Protein AF-A0A3A0V4J5-F1 (afdb_monomer_lite)

Foldseek 3Di:
DVLLLLLLVLVVQLVVLLVVCVVVVVPLLSVLLLLCQLVLLVVCCCPPVVDDDDPVVVVVSVVSVVVSVVSCVVVVDDSPSSCSNSNSVSSSLVSLQPDPDALVVSVVVSCVSCVVVVVVVQVVCVVVVNDPADPDPVNVVVVVVVVVVSVVSSVLSNVSNVDRSSVSSND

Secondary structure (DSSP, 8-state):
-HHHHHHHHHHHHHHHHHHHHHHTT-HHHHHHHHHHHHHHHHHHIIIII-----HHHHHHHHHHHHHHHHHHHHHTS--HHHHHHHHHHHHHHHHHHH--S-HHHHHHHHHHHHHHHHHHHHHHHHHTT----SSSHHHHHHHHHHHHHHHHHHHHHHHTTTS-HHHHTT-

pLDDT: mean 92.1, std 4.45, range [63.78, 97.62]

Organism: Staphylococcus gallinarum (NCBI:txid1293)

Structure (mmCIF, N/CA/C/O backbone):
data_AF-A0A3A0V4J5-F1
#
_entry.id   AF-A0A3A0V4J5-F1
#
loop_
_atom_site.group_PDB
_atom_site.id
_atom_site.type_symbol
_atom_site.label_atom_id
_atom_site.label_alt_id
_atom_site.label_comp_id
_atom_site.label_asym_id
_atom_site.label_entity_id
_atom_site.label_seq_id
_atom_site.pdbx_PDB_ins_code
_atom_site.Cartn_x
_atom_site.Cartn_y
_atom_site.Cartn_z
_atom_site.occupancy
_atom_site.B_iso_or_equiv
_atom_site.auth_seq_id
_atom_site.auth_comp_id
_atom_site.auth_asym_id
_atom_site.auth_atom_id
_atom_site.pdbx_PDB_model_num
ATOM 1 N N . LEU A 1 1 ? -6.606 -18.756 -1.271 1.00 85.31 1 LEU A N 1
ATOM 2 C CA . LEU A 1 1 ? -5.951 -18.551 -2.584 1.00 85.31 1 LEU A CA 1
ATOM 3 C C . LEU A 1 1 ? -6.492 -17.324 -3.324 1.00 85.31 1 LEU A C 1
ATOM 5 O O . LEU A 1 1 ? -5.714 -16.409 -3.535 1.00 85.31 1 LEU A O 1
ATOM 9 N N . ILE A 1 2 ? -7.798 -17.242 -3.632 1.00 92.50 2 ILE A N 1
ATOM 10 C CA . ILE A 1 2 ? -8.409 -16.092 -4.348 1.00 92.50 2 ILE A CA 1
ATOM 11 C C . ILE A 1 2 ? -8.068 -14.740 -3.700 1.00 92.50 2 ILE A C 1
ATOM 13 O O . ILE A 1 2 ? -7.647 -13.819 -4.387 1.00 92.50 2 ILE A O 1
ATOM 17 N N . ALA A 1 3 ? -8.174 -14.637 -2.372 1.00 93.31 3 ALA A N 1
ATOM 18 C CA . ALA A 1 3 ? -7.828 -13.409 -1.658 1.00 93.31 3 ALA A CA 1
ATOM 19 C C . ALA A 1 3 ? -6.358 -12.987 -1.860 1.00 93.31 3 ALA A C 1
ATOM 21 O O . ALA A 1 3 ? -6.090 -11.809 -2.034 1.00 93.31 3 ALA A O 1
ATOM 22 N N . ILE A 1 4 ? -5.409 -13.930 -1.907 1.00 93.06 4 ILE A N 1
ATOM 23 C CA . ILE A 1 4 ? -3.987 -13.615 -2.144 1.00 93.06 4 ILE A CA 1
ATOM 24 C C . ILE A 1 4 ? -3.738 -13.206 -3.594 1.00 93.06 4 ILE A C 1
ATOM 26 O O . ILE A 1 4 ? -2.982 -12.274 -3.844 1.00 93.06 4 ILE A O 1
ATOM 30 N N . ILE A 1 5 ? -4.406 -13.859 -4.547 1.00 93.88 5 ILE A N 1
ATOM 31 C CA . ILE A 1 5 ? -4.375 -13.441 -5.955 1.00 93.88 5 ILE A CA 1
ATOM 32 C C . ILE A 1 5 ? -4.839 -11.983 -6.058 1.00 93.88 5 ILE A C 1
ATOM 34 O O . ILE A 1 5 ? -4.154 -11.155 -6.655 1.00 93.88 5 ILE A O 1
ATOM 38 N N . ALA A 1 6 ? -5.956 -11.652 -5.404 1.00 95.50 6 ALA A N 1
ATOM 39 C CA . ALA A 1 6 ? -6.448 -10.283 -5.331 1.00 95.50 6 ALA A CA 1
ATOM 40 C C . ALA A 1 6 ? -5.439 -9.344 -4.649 1.00 95.50 6 ALA A C 1
ATOM 42 O O . ALA A 1 6 ? -5.190 -8.267 -5.177 1.00 95.50 6 ALA A O 1
ATOM 43 N N . ALA A 1 7 ? -4.802 -9.751 -3.543 1.00 95.31 7 ALA A N 1
ATOM 44 C CA . ALA A 1 7 ? -3.765 -8.952 -2.884 1.00 95.31 7 ALA A CA 1
ATOM 45 C C . ALA A 1 7 ? -2.613 -8.597 -3.831 1.00 95.31 7 ALA A C 1
ATOM 47 O O . ALA A 1 7 ? -2.205 -7.438 -3.855 1.00 95.31 7 ALA A O 1
ATOM 48 N N . GLY A 1 8 ? -2.147 -9.552 -4.644 1.00 95.00 8 GLY A N 1
ATOM 49 C CA . GLY A 1 8 ? -1.083 -9.334 -5.626 1.00 95.00 8 GLY A CA 1
ATOM 50 C C . GLY A 1 8 ? -1.450 -8.260 -6.651 1.00 95.00 8 GLY A C 1
ATOM 51 O O . GLY A 1 8 ? -0.682 -7.327 -6.892 1.00 95.00 8 GLY A O 1
ATOM 52 N N . TYR A 1 9 ? -2.657 -8.321 -7.213 1.00 96.00 9 TYR A N 1
ATOM 53 C CA . TYR A 1 9 ? -3.114 -7.287 -8.146 1.00 96.00 9 TYR A CA 1
ATOM 54 C C . TYR A 1 9 ? -3.378 -5.946 -7.460 1.00 96.00 9 TYR A C 1
ATOM 56 O O . TYR A 1 9 ? -3.012 -4.909 -8.004 1.00 96.00 9 TYR A O 1
ATOM 64 N N . VAL A 1 10 ? -3.953 -5.945 -6.257 1.00 96.56 10 VAL A N 1
ATOM 65 C CA . VAL A 1 10 ? -4.219 -4.718 -5.492 1.00 96.56 10 VAL A CA 1
ATOM 66 C C . VAL A 1 10 ? -2.917 -3.982 -5.163 1.00 96.56 10 VAL A C 1
ATOM 68 O O . VAL A 1 10 ? -2.839 -2.772 -5.379 1.00 96.56 10 VAL A O 1
ATOM 71 N N . ILE A 1 11 ? -1.875 -4.689 -4.708 1.00 95.06 11 ILE A N 1
ATOM 72 C CA . ILE A 1 11 ? -0.576 -4.063 -4.419 1.00 95.06 11 ILE A CA 1
ATOM 73 C C . ILE A 1 11 ? 0.141 -3.617 -5.701 1.00 95.06 11 ILE A C 1
ATOM 75 O O . ILE A 1 11 ? 0.805 -2.583 -5.705 1.00 95.06 11 ILE A O 1
ATOM 79 N N . THR A 1 12 ? -0.058 -4.330 -6.814 1.00 94.94 12 THR A N 1
ATOM 80 C CA . THR A 1 12 ? 0.455 -3.925 -8.135 1.00 94.94 12 THR A CA 1
ATOM 81 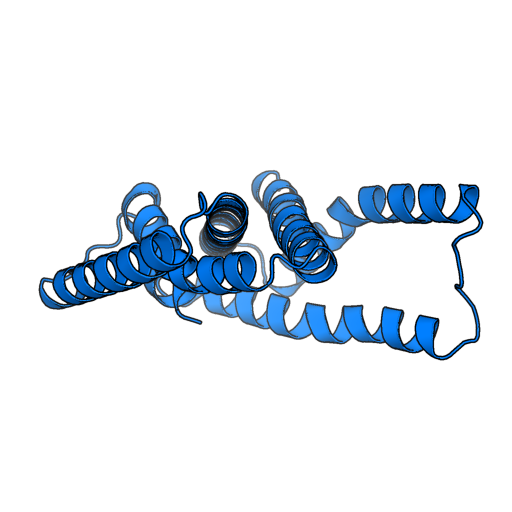C C . THR A 1 12 ? -0.218 -2.646 -8.631 1.00 94.94 12 THR A C 1
ATOM 83 O O . THR A 1 12 ? 0.465 -1.742 -9.106 1.00 94.94 12 THR A O 1
ATOM 86 N N . ILE A 1 13 ? -1.542 -2.525 -8.479 1.00 96.25 13 ILE A N 1
ATOM 87 C CA . ILE A 1 13 ? -2.289 -1.299 -8.798 1.00 96.25 13 ILE A CA 1
ATOM 88 C C . ILE A 1 13 ? -1.788 -0.143 -7.934 1.00 96.25 13 ILE A C 1
ATOM 90 O O . ILE A 1 13 ? -1.584 0.952 -8.455 1.00 96.25 13 ILE A O 1
ATOM 94 N N . ASN A 1 14 ? -1.554 -0.381 -6.642 1.00 96.62 14 ASN A N 1
ATOM 95 C CA . ASN A 1 14 ? -1.033 0.632 -5.730 1.00 96.62 14 ASN A CA 1
ATOM 96 C C . ASN A 1 14 ? 0.325 1.178 -6.204 1.00 96.62 14 ASN A C 1
ATOM 98 O O . ASN A 1 14 ? 0.453 2.375 -6.460 1.00 96.62 14 ASN A O 1
ATOM 102 N N . TRP A 1 15 ? 1.306 0.295 -6.413 1.00 93.88 15 TRP A N 1
ATOM 103 C CA . TRP A 1 15 ? 2.642 0.687 -6.867 1.00 93.88 15 TRP A CA 1
ATOM 104 C C . TRP A 1 15 ? 2.639 1.307 -8.262 1.00 93.88 15 TRP A C 1
ATOM 106 O O . TRP A 1 15 ? 3.282 2.334 -8.473 1.00 93.88 15 TRP A O 1
ATOM 116 N N . GLY A 1 16 ? 1.893 0.730 -9.205 1.00 94.38 16 GLY A N 1
ATOM 117 C CA . GLY A 1 16 ? 1.763 1.274 -10.556 1.00 94.38 16 GLY A CA 1
ATOM 118 C C . GLY A 1 16 ? 1.163 2.679 -10.550 1.00 94.38 16 GLY A C 1
ATOM 119 O O . GLY A 1 16 ? 1.684 3.574 -11.213 1.00 94.38 16 GLY A O 1
ATOM 120 N N . THR A 1 17 ? 0.128 2.900 -9.734 1.00 96.62 17 THR A N 1
ATOM 121 C CA . THR A 1 17 ? -0.482 4.224 -9.539 1.00 96.62 17 THR A CA 1
ATOM 122 C C . THR A 1 17 ? 0.513 5.203 -8.929 1.00 96.62 17 THR A C 1
ATOM 124 O O . THR A 1 17 ? 0.603 6.333 -9.398 1.00 96.62 17 THR A O 1
ATOM 127 N N . PHE A 1 18 ? 1.279 4.785 -7.915 1.00 95.81 18 PHE A N 1
ATOM 128 C CA . PHE A 1 18 ? 2.275 5.639 -7.267 1.00 95.81 18 PHE A CA 1
ATOM 129 C C . PHE A 1 18 ? 3.371 6.071 -8.247 1.00 95.81 18 PHE A C 1
ATOM 131 O O . PHE A 1 18 ? 3.640 7.264 -8.380 1.00 95.81 18 PHE A O 1
ATOM 138 N N . ILE A 1 19 ? 3.956 5.116 -8.979 1.00 94.06 19 ILE A N 1
ATOM 139 C CA . ILE A 1 19 ? 4.995 5.392 -9.980 1.00 94.06 19 ILE A CA 1
ATOM 140 C C . ILE A 1 19 ? 4.444 6.337 -11.048 1.00 94.06 19 ILE A C 1
ATOM 142 O O . ILE A 1 19 ? 5.034 7.385 -11.305 1.00 94.06 19 ILE A O 1
ATOM 146 N N . TRP A 1 20 ? 3.280 6.017 -11.620 1.00 96.00 20 TRP A N 1
ATOM 147 C CA . TRP A 1 20 ? 2.647 6.857 -12.634 1.00 96.00 20 TRP A CA 1
ATOM 148 C C . TRP A 1 20 ? 2.367 8.273 -12.114 1.00 96.00 20 TRP A C 1
ATOM 150 O O . TRP A 1 20 ? 2.678 9.250 -12.797 1.00 96.00 20 TRP A O 1
ATOM 160 N N . ALA A 1 21 ? 1.831 8.403 -10.901 1.00 96.12 21 ALA A N 1
ATOM 161 C CA . ALA A 1 21 ? 1.493 9.691 -10.313 1.00 96.12 21 ALA A CA 1
ATOM 162 C C . ALA A 1 21 ? 2.735 10.559 -10.084 1.00 96.12 21 ALA A C 1
ATOM 164 O O . ALA A 1 21 ? 2.736 11.733 -10.453 1.00 96.12 21 ALA A O 1
ATOM 165 N N . VAL A 1 22 ? 3.808 9.992 -9.527 1.00 95.56 22 VAL A N 1
ATOM 166 C CA . VAL A 1 22 ? 5.065 10.719 -9.301 1.00 95.56 22 VAL A CA 1
ATOM 167 C C . VAL A 1 22 ? 5.696 11.143 -10.627 1.00 95.56 22 VAL A C 1
ATOM 169 O O . VAL A 1 22 ? 6.084 12.302 -10.769 1.00 95.56 22 VAL A O 1
ATOM 172 N N . THR A 1 23 ? 5.732 10.255 -11.625 1.00 94.81 23 THR A N 1
ATOM 173 C CA . THR A 1 23 ? 6.295 10.563 -12.949 1.00 94.81 23 THR A CA 1
ATOM 174 C C . THR A 1 23 ? 5.499 11.635 -13.704 1.00 94.81 23 THR A C 1
ATOM 176 O O . THR A 1 23 ? 6.091 12.398 -14.460 1.00 94.81 23 THR A O 1
ATOM 179 N N . ASN A 1 24 ? 4.187 11.755 -13.472 1.00 96.00 24 ASN A N 1
ATOM 180 C CA . ASN A 1 24 ? 3.327 12.768 -14.105 1.00 96.00 24 ASN A CA 1
ATOM 181 C C . ASN A 1 24 ? 3.147 14.046 -13.257 1.00 96.00 24 ASN A C 1
ATOM 183 O O . ASN A 1 24 ? 2.245 14.841 -13.510 1.00 96.00 24 ASN A O 1
ATOM 187 N N . GLY A 1 25 ? 3.981 14.264 -12.234 1.00 94.38 25 GLY A N 1
ATOM 188 C CA . GLY A 1 25 ? 3.944 15.485 -11.418 1.00 94.38 25 GLY A CA 1
ATOM 189 C C . GLY A 1 25 ? 2.826 15.531 -10.366 1.00 94.38 25 GLY A C 1
ATOM 190 O O . GLY A 1 25 ? 2.666 16.534 -9.673 1.00 94.38 25 GLY A O 1
ATOM 191 N N . HIS A 1 26 ? 2.088 14.439 -10.156 1.00 94.25 26 HIS A N 1
ATOM 192 C CA . HIS A 1 26 ? 1.057 14.304 -9.119 1.00 94.25 26 HIS A CA 1
ATOM 193 C C . HIS A 1 26 ? 1.629 13.871 -7.756 1.00 94.25 26 HIS A C 1
ATOM 195 O O . HIS A 1 26 ? 1.022 13.095 -7.009 1.00 94.25 26 HIS A O 1
ATOM 201 N N . VAL A 1 27 ? 2.800 14.400 -7.396 1.00 92.31 27 VAL A N 1
ATOM 202 C CA . VAL A 1 27 ? 3.499 14.067 -6.142 1.00 92.31 27 VAL A CA 1
ATOM 203 C C . VAL A 1 27 ? 2.656 14.456 -4.925 1.00 92.31 27 VAL A C 1
ATOM 205 O O . VAL A 1 27 ? 2.513 13.664 -4.000 1.00 92.31 27 VAL A O 1
ATOM 208 N N . LEU A 1 28 ? 2.009 15.628 -4.956 1.00 92.44 28 LEU A N 1
ATOM 209 C CA . LEU A 1 28 ? 1.141 16.084 -3.864 1.00 92.44 28 LEU A CA 1
ATOM 210 C C . LEU A 1 28 ? -0.050 15.143 -3.628 1.00 92.44 28 LEU A C 1
ATOM 212 O O . LEU A 1 28 ? -0.366 14.841 -2.479 1.00 92.44 28 LEU A O 1
ATOM 216 N N . GLN A 1 29 ? -0.684 14.635 -4.694 1.00 92.94 29 GLN A N 1
ATOM 217 C CA . GLN A 1 29 ? -1.785 13.674 -4.550 1.00 92.94 29 GLN A CA 1
ATOM 218 C C . GLN A 1 29 ? -1.286 12.331 -4.011 1.00 92.94 29 GLN A C 1
ATOM 220 O O . GLN A 1 29 ? -1.969 11.703 -3.202 1.00 92.94 29 GLN A O 1
ATOM 225 N N . SER A 1 30 ? -0.086 11.909 -4.408 1.00 93.62 30 SER A N 1
ATOM 226 C CA . SER A 1 30 ? 0.530 10.685 -3.889 1.00 93.62 30 SER A CA 1
ATOM 227 C C . SER A 1 30 ? 0.775 10.794 -2.382 1.00 93.62 30 SER A C 1
ATOM 229 O O . SER A 1 30 ? 0.340 9.930 -1.624 1.00 93.62 30 SER A O 1
ATOM 231 N N . SER A 1 31 ? 1.359 11.909 -1.930 1.00 92.19 31 SER A N 1
ATOM 232 C CA . SER A 1 31 ? 1.574 12.203 -0.507 1.00 92.19 31 SER A CA 1
ATOM 233 C C . SER A 1 31 ? 0.269 12.281 0.286 1.00 92.19 31 SER A C 1
ATOM 235 O O . SER A 1 31 ? 0.170 11.703 1.366 1.00 92.19 31 SER A O 1
ATOM 237 N N . LEU A 1 32 ? -0.761 12.940 -0.259 1.00 93.44 32 LEU A N 1
ATOM 238 C CA . LEU A 1 32 ? -2.079 12.994 0.376 1.00 93.44 32 LEU A CA 1
ATOM 239 C C . LEU A 1 32 ? -2.689 11.592 0.542 1.00 93.44 32 LEU A C 1
ATOM 241 O O . LEU A 1 32 ? -3.343 11.330 1.549 1.00 93.44 32 LEU A O 1
ATOM 245 N N . GLY A 1 33 ? -2.427 10.671 -0.391 1.00 93.69 33 GLY A N 1
ATOM 246 C CA . GLY A 1 33 ? -2.837 9.270 -0.273 1.00 93.69 33 GLY A CA 1
ATOM 247 C C . GLY A 1 33 ? -2.311 8.607 1.000 1.00 93.69 33 GLY A C 1
ATOM 248 O O . GLY A 1 33 ? -3.071 7.936 1.695 1.00 93.69 33 GLY A O 1
ATOM 249 N N . TYR A 1 34 ? -1.056 8.868 1.377 1.00 90.94 34 TYR A N 1
ATOM 250 C CA . TYR A 1 34 ? -0.489 8.351 2.627 1.00 90.94 34 TYR A CA 1
ATOM 251 C C . TYR A 1 34 ? -1.164 8.928 3.876 1.00 90.94 34 TYR A C 1
ATOM 253 O O . TYR A 1 34 ? -1.324 8.208 4.855 1.00 90.94 34 TYR A O 1
ATOM 261 N N . TYR A 1 35 ? -1.634 10.178 3.842 1.00 90.69 35 TYR A N 1
ATOM 262 C CA . TYR A 1 35 ? -2.409 10.747 4.954 1.00 90.69 35 TYR A CA 1
ATOM 263 C C . TYR A 1 35 ? -3.841 10.209 5.036 1.00 90.69 35 TYR A C 1
ATOM 265 O O . TYR A 1 35 ? -4.406 10.127 6.125 1.00 90.69 35 TYR A O 1
ATOM 273 N N . ILE A 1 36 ? -4.431 9.821 3.904 1.00 95.19 36 ILE A N 1
ATOM 274 C CA . ILE A 1 36 ? -5.760 9.192 3.853 1.00 95.19 36 ILE A CA 1
ATOM 275 C C . ILE A 1 36 ? -5.699 7.722 4.312 1.00 95.19 36 ILE A C 1
ATOM 277 O O . ILE A 1 36 ? -6.676 7.203 4.853 1.00 95.19 36 ILE A O 1
ATOM 281 N N . ASN A 1 37 ? -4.562 7.049 4.131 1.00 94.50 37 ASN A N 1
ATOM 282 C CA . ASN A 1 37 ? -4.388 5.620 4.399 1.00 94.50 37 ASN A CA 1
ATOM 283 C C . ASN A 1 37 ? -4.777 5.173 5.832 1.00 94.50 37 ASN A C 1
ATOM 285 O O . ASN A 1 37 ? -5.565 4.225 5.944 1.00 94.50 37 ASN A O 1
ATOM 289 N N . PRO A 1 38 ? -4.374 5.863 6.923 1.00 93.56 38 PRO A N 1
ATOM 290 C CA . PRO A 1 38 ? -4.858 5.533 8.262 1.00 93.56 38 PRO A CA 1
ATOM 291 C C . PRO A 1 38 ? -6.386 5.546 8.373 1.00 93.56 38 PRO A C 1
ATOM 293 O O . PRO A 1 38 ? -6.972 4.625 8.937 1.00 93.56 38 PRO A O 1
ATOM 296 N N . LEU A 1 39 ? -7.052 6.546 7.785 1.00 95.50 39 LEU A N 1
ATOM 297 C CA . LEU A 1 39 ? -8.513 6.669 7.832 1.00 95.50 39 LEU A CA 1
ATOM 298 C C . LEU A 1 39 ? -9.205 5.528 7.082 1.00 95.50 39 LEU A C 1
ATOM 300 O O . LEU A 1 39 ? -10.187 4.974 7.576 1.00 95.50 39 LEU A O 1
ATOM 304 N N . VAL A 1 40 ? -8.676 5.143 5.917 1.00 96.62 40 VAL A N 1
ATOM 305 C CA . VAL A 1 40 ? -9.184 3.992 5.156 1.00 96.62 40 VAL A CA 1
ATOM 306 C C . VAL A 1 40 ? -8.988 2.700 5.943 1.00 96.62 40 VAL A C 1
ATOM 308 O O . VAL A 1 40 ? -9.919 1.905 6.050 1.00 96.62 40 VAL A O 1
ATOM 311 N N . SER A 1 41 ? -7.814 2.502 6.540 1.00 95.12 41 SER A N 1
ATOM 312 C CA . SER A 1 41 ? -7.521 1.313 7.344 1.00 95.12 41 SER A CA 1
ATOM 313 C C . SER A 1 41 ? -8.433 1.213 8.569 1.00 95.12 41 SER A C 1
ATOM 315 O O . SER A 1 41 ? -8.962 0.139 8.848 1.00 95.12 41 SER A O 1
ATOM 317 N N . ILE A 1 42 ? -8.704 2.331 9.251 1.00 95.06 42 ILE A N 1
ATOM 318 C CA . ILE A 1 42 ? -9.666 2.414 10.363 1.00 95.06 42 ILE A CA 1
ATOM 319 C C . ILE A 1 42 ? -11.086 2.086 9.892 1.00 95.06 42 ILE A C 1
ATOM 321 O O . ILE A 1 42 ? -11.783 1.308 10.543 1.00 95.06 42 ILE A O 1
ATOM 325 N N . LEU A 1 43 ? -11.514 2.630 8.751 1.00 95.75 43 LEU A N 1
ATOM 326 C CA . LEU A 1 43 ? -12.833 2.356 8.181 1.00 95.75 43 LEU A CA 1
ATOM 327 C C . LEU A 1 43 ? -12.994 0.871 7.826 1.00 95.75 43 LEU A C 1
ATOM 329 O O . LEU A 1 43 ? -14.003 0.255 8.170 1.00 95.75 43 LEU A O 1
ATOM 333 N N . LEU A 1 44 ? -11.982 0.264 7.204 1.00 96.38 44 LEU A N 1
ATOM 334 C CA . LEU A 1 44 ? -11.975 -1.168 6.903 1.00 96.38 44 LEU A CA 1
ATOM 335 C C . LEU A 1 44 ? -11.946 -2.017 8.181 1.00 96.38 44 LEU A C 1
ATOM 337 O O . LEU A 1 44 ? -12.659 -3.018 8.265 1.00 96.38 44 LEU A O 1
ATOM 341 N N . ALA A 1 45 ? -11.180 -1.606 9.193 1.00 94.06 45 ALA A N 1
ATOM 342 C CA . ALA A 1 45 ? -11.129 -2.267 10.493 1.00 94.06 45 ALA A CA 1
ATOM 343 C C . ALA A 1 45 ? -12.495 -2.256 11.193 1.00 94.06 45 ALA A C 1
ATOM 345 O O . ALA A 1 45 ? -12.931 -3.279 11.723 1.00 94.06 45 ALA A O 1
ATOM 346 N N . LEU A 1 46 ? -13.199 -1.125 11.145 1.00 94.44 46 LEU A N 1
ATOM 347 C CA . LEU A 1 46 ? -14.538 -0.972 11.707 1.00 94.44 46 LEU A CA 1
ATOM 348 C C . LEU A 1 46 ? -15.555 -1.876 10.988 1.00 94.44 46 LEU A C 1
ATOM 350 O O . LEU A 1 46 ? -16.319 -2.585 11.640 1.00 94.44 46 LEU A O 1
ATOM 354 N N . ILE A 1 47 ? -15.561 -1.866 9.651 1.00 96.12 47 ILE A N 1
ATOM 355 C CA . ILE A 1 47 ? -16.575 -2.561 8.840 1.00 96.12 47 ILE A CA 1
ATOM 356 C C . ILE A 1 47 ? -16.344 -4.076 8.820 1.00 96.12 47 ILE A C 1
ATOM 358 O O . ILE A 1 47 ? -17.275 -4.847 9.057 1.00 96.12 47 ILE A O 1
ATOM 362 N N . PHE A 1 48 ? -15.115 -4.515 8.535 1.00 95.69 48 PHE A N 1
ATOM 363 C CA . PHE A 1 48 ? -14.814 -5.928 8.281 1.00 95.69 48 PHE A CA 1
ATOM 364 C C . PHE A 1 48 ? -14.328 -6.672 9.522 1.00 95.69 48 PHE A C 1
ATOM 366 O O . PHE A 1 48 ? -14.670 -7.839 9.703 1.00 95.69 48 PHE A O 1
ATOM 373 N N . LEU A 1 49 ? -13.543 -6.013 10.378 1.00 93.12 49 LEU A N 1
ATOM 374 C CA . LEU A 1 49 ? -12.960 -6.637 11.572 1.00 93.12 49 LEU A CA 1
ATOM 375 C C . LEU A 1 49 ? -13.731 -6.307 12.851 1.00 93.12 49 LEU A C 1
ATOM 377 O O . LEU A 1 49 ? -13.478 -6.923 13.885 1.00 93.12 49 LEU A O 1
ATOM 381 N N . LYS A 1 50 ? -14.685 -5.367 12.779 1.00 93.44 50 LYS A N 1
ATOM 382 C CA . LYS A 1 50 ? -15.487 -4.894 13.915 1.00 93.44 50 LYS A CA 1
ATOM 383 C C . LYS A 1 50 ? -14.609 -4.445 15.091 1.00 93.44 50 LYS A C 1
ATOM 385 O O . LYS A 1 50 ? -14.982 -4.633 16.252 1.00 93.44 50 LYS A O 1
ATOM 390 N N . GLU A 1 51 ? -13.441 -3.867 14.786 1.00 91.81 51 GLU A N 1
ATOM 391 C CA . GLU A 1 51 ? -12.559 -3.270 15.792 1.00 91.81 51 GLU A CA 1
ATOM 392 C C . GLU A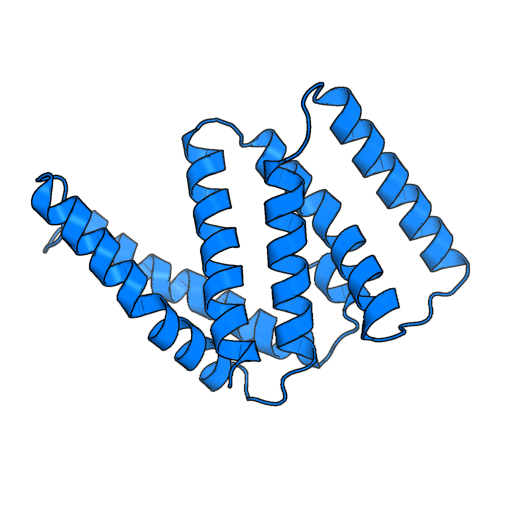 1 51 ? -13.324 -2.150 16.523 1.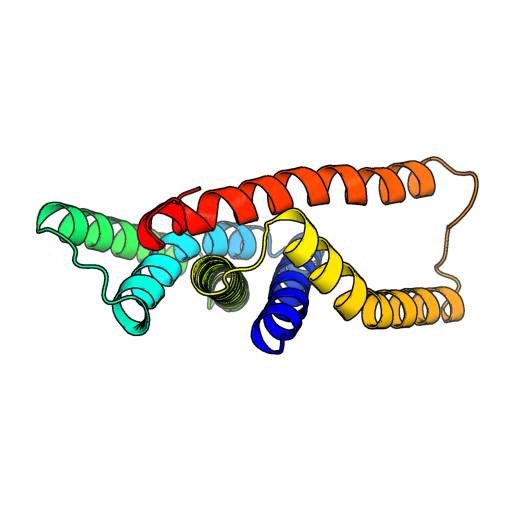00 91.81 51 GLU A C 1
ATOM 394 O O . GLU A 1 51 ? -14.047 -1.360 15.909 1.00 91.81 51 GLU A O 1
ATOM 399 N N . ARG A 1 52 ? -13.223 -2.124 17.857 1.00 90.56 52 ARG A N 1
ATOM 400 C CA . ARG A 1 52 ? -13.899 -1.134 18.704 1.00 90.56 52 ARG A CA 1
ATOM 401 C C . ARG A 1 52 ? -12.907 -0.063 19.119 1.00 90.56 52 ARG A C 1
ATOM 403 O O . ARG A 1 52 ? -11.848 -0.397 19.638 1.00 90.56 52 ARG A O 1
ATOM 410 N N . PHE A 1 53 ? -13.315 1.192 18.968 1.00 91.50 53 PHE A N 1
ATOM 411 C CA . PHE A 1 53 ? -12.510 2.350 19.334 1.00 91.50 53 PHE A CA 1
ATOM 412 C C . PHE A 1 53 ? -13.048 3.022 20.597 1.00 91.50 53 PHE A C 1
ATOM 414 O O . PHE A 1 53 ? -14.263 3.165 20.779 1.00 91.50 53 PHE A O 1
ATOM 421 N N . ASN A 1 54 ? -12.147 3.433 21.480 1.00 93.31 54 ASN A N 1
ATOM 422 C CA . ASN A 1 54 ? -12.456 4.202 22.676 1.00 93.31 54 ASN A CA 1
ATOM 423 C C . ASN A 1 54 ? -12.725 5.685 22.334 1.00 93.31 54 ASN A C 1
ATOM 425 O O . ASN A 1 54 ? -12.565 6.139 21.201 1.00 93.31 54 ASN A O 1
ATOM 429 N N . LYS A 1 55 ? -13.154 6.470 23.330 1.00 94.19 55 LYS A N 1
ATOM 430 C CA . LYS A 1 55 ? -13.513 7.885 23.126 1.00 94.19 55 LYS A CA 1
ATOM 431 C C . LYS A 1 55 ? -12.340 8.746 22.636 1.00 94.19 55 LYS A C 1
ATOM 433 O O . LYS A 1 55 ? -12.561 9.651 21.841 1.00 94.19 55 LYS A O 1
ATOM 438 N N . LEU A 1 56 ? -11.118 8.481 23.100 1.00 94.69 56 LEU A N 1
ATOM 439 C CA . LEU A 1 56 ? -9.928 9.240 22.703 1.00 94.69 56 LEU A CA 1
ATOM 440 C C . LEU A 1 56 ? -9.502 8.905 21.269 1.00 94.69 56 LEU A C 1
ATOM 442 O O . LEU A 1 56 ? -9.139 9.804 20.517 1.00 94.69 56 LEU A O 1
ATOM 446 N N . GLU A 1 57 ? -9.611 7.640 20.864 1.00 91.69 57 GLU A N 1
ATOM 447 C CA . GLU A 1 57 ? -9.354 7.200 19.488 1.00 91.69 57 GLU A CA 1
ATOM 448 C C . GLU A 1 57 ? -10.331 7.854 18.508 1.00 91.69 57 GLU A C 1
ATOM 450 O O . GLU A 1 57 ? -9.910 8.334 17.461 1.00 91.69 57 GLU A O 1
ATOM 455 N N . TRP A 1 58 ? -11.611 7.982 18.871 1.00 93.81 58 TRP A N 1
ATOM 456 C CA . TRP A 1 58 ? -12.579 8.731 18.061 1.00 93.81 58 TRP A CA 1
ATOM 457 C C . TRP A 1 58 ? -12.227 10.213 17.912 1.00 93.81 58 TRP A C 1
ATOM 459 O O . TRP A 1 58 ? -12.397 10.773 16.829 1.00 93.81 58 TRP A O 1
ATOM 469 N N . ILE A 1 59 ? -11.701 10.843 18.966 1.00 95.75 59 ILE A N 1
ATOM 470 C CA . ILE A 1 59 ? -11.208 12.224 18.889 1.00 95.75 59 ILE A CA 1
ATOM 471 C C . ILE A 1 59 ? -10.001 12.302 17.943 1.00 95.75 59 ILE A C 1
ATOM 473 O O . ILE A 1 59 ? -9.964 13.177 17.079 1.00 95.75 59 ILE A O 1
ATOM 477 N N . ALA A 1 60 ? -9.052 11.368 18.046 1.00 93.00 60 ALA A N 1
ATOM 478 C CA . ALA A 1 60 ? -7.891 11.304 17.157 1.00 93.00 60 ALA A CA 1
ATOM 479 C C . ALA A 1 60 ? -8.293 11.086 15.687 1.00 93.00 60 ALA A C 1
ATOM 481 O O . ALA A 1 60 ? -7.779 11.771 14.803 1.00 93.00 60 ALA A O 1
ATOM 482 N N . ILE A 1 61 ? -9.261 10.199 15.429 1.00 93.75 61 ILE A N 1
ATOM 483 C CA . ILE A 1 61 ? -9.851 9.991 14.099 1.00 93.75 61 ILE A CA 1
ATOM 484 C C . ILE A 1 61 ? -10.463 11.296 13.586 1.00 93.75 61 ILE A C 1
ATOM 486 O O . ILE A 1 61 ? -10.194 11.687 12.453 1.00 93.75 61 ILE A O 1
ATOM 490 N N . GLY A 1 62 ? -11.236 12.004 14.416 1.00 95.44 62 GLY A N 1
ATOM 491 C CA . GLY A 1 62 ? -11.818 13.299 14.057 1.00 95.44 62 GLY A CA 1
ATOM 492 C C . GLY A 1 62 ? -10.762 14.332 13.655 1.00 95.44 62 GLY A C 1
ATOM 493 O O . GLY A 1 62 ? -10.895 14.978 12.616 1.00 95.44 62 GLY A O 1
ATOM 494 N N . LEU A 1 63 ? -9.673 14.440 14.420 1.00 95.38 63 LEU A N 1
ATOM 495 C CA . LEU A 1 63 ? -8.550 15.327 14.096 1.00 95.38 63 LEU A CA 1
ATOM 496 C C . LEU A 1 63 ? -7.855 14.932 12.786 1.00 95.38 63 LEU A C 1
ATOM 498 O O . LEU A 1 63 ? -7.555 15.802 11.967 1.00 95.38 63 LEU A O 1
ATOM 502 N N . ALA A 1 64 ? -7.641 13.635 12.556 1.00 93.56 64 ALA A N 1
ATOM 503 C CA . ALA A 1 64 ? -7.055 13.132 11.316 1.00 93.56 64 ALA A CA 1
ATOM 504 C C . ALA A 1 64 ? -7.944 13.441 10.098 1.00 93.56 64 ALA A C 1
ATOM 506 O O . ALA A 1 64 ? -7.442 13.914 9.077 1.00 93.56 64 ALA A O 1
ATOM 507 N N . VAL A 1 65 ? -9.265 13.260 10.219 1.00 95.19 65 VAL A N 1
ATOM 508 C CA . VAL A 1 65 ? -10.239 13.627 9.176 1.00 95.19 65 VAL A CA 1
ATOM 509 C C . VAL A 1 65 ? -10.166 15.121 8.864 1.00 95.19 65 VAL A C 1
ATOM 511 O O . VAL A 1 65 ? -10.094 15.492 7.694 1.00 95.19 65 VAL A O 1
ATOM 514 N N . ILE A 1 66 ? -10.125 15.983 9.884 1.00 96.38 66 ILE A N 1
ATOM 515 C CA . ILE A 1 66 ? -10.005 17.437 9.695 1.00 96.38 66 ILE A CA 1
ATOM 516 C C . ILE A 1 66 ? -8.703 17.789 8.964 1.00 96.38 66 ILE A C 1
ATOM 518 O O . ILE A 1 66 ? -8.730 18.575 8.016 1.00 96.38 66 ILE A O 1
ATOM 522 N N . GLY A 1 67 ? -7.574 17.190 9.355 1.00 93.75 67 GLY A N 1
ATOM 523 C CA . GLY A 1 67 ? -6.281 17.422 8.704 1.00 93.75 67 GLY A CA 1
ATOM 524 C C . GLY A 1 67 ? -6.275 17.009 7.229 1.00 93.75 67 GLY A C 1
ATOM 525 O O . GLY A 1 67 ? -5.828 17.771 6.368 1.00 93.75 67 GLY A O 1
ATOM 526 N N . VAL A 1 68 ? -6.832 15.835 6.922 1.00 93.44 68 VAL A N 1
ATOM 527 C CA . VAL A 1 68 ? -6.978 15.339 5.546 1.00 93.44 68 VAL A CA 1
ATOM 528 C C . VAL A 1 68 ? -7.899 16.239 4.723 1.00 93.44 68 VAL A C 1
ATOM 530 O O . VAL A 1 68 ? -7.557 16.578 3.588 1.00 93.44 68 VAL A O 1
ATOM 533 N N . LEU A 1 69 ? -9.034 16.672 5.280 1.00 93.88 69 LEU A N 1
ATOM 534 C CA . LEU A 1 69 ? -9.954 17.593 4.606 1.00 93.88 69 LEU A CA 1
ATOM 535 C C . LEU A 1 69 ? -9.287 18.939 4.320 1.00 93.88 69 LEU A C 1
ATOM 537 O O . LEU A 1 69 ? -9.375 19.431 3.198 1.00 93.88 69 LEU A O 1
ATOM 541 N N . TYR A 1 70 ? -8.566 19.502 5.290 1.00 94.12 70 TYR A N 1
ATOM 542 C CA . TYR A 1 70 ? -7.825 20.748 5.107 1.00 94.12 70 TYR A CA 1
ATOM 543 C C . TYR A 1 70 ? -6.798 20.640 3.971 1.00 94.12 70 TYR A C 1
ATOM 545 O O . TYR A 1 70 ? -6.773 21.491 3.081 1.00 94.12 70 TYR A O 1
ATOM 553 N N . MET A 1 71 ? -5.989 19.574 3.958 1.00 90.75 71 MET A N 1
ATOM 554 C CA . MET A 1 71 ? -5.012 19.340 2.887 1.00 90.75 71 MET A CA 1
ATOM 555 C C . MET A 1 71 ? -5.689 19.153 1.526 1.00 90.75 71 MET A C 1
ATOM 557 O O . MET A 1 71 ? -5.238 19.723 0.534 1.00 90.75 71 MET A O 1
ATOM 561 N N . THR A 1 72 ? -6.799 18.411 1.486 1.00 91.94 72 THR A N 1
ATOM 562 C CA . THR A 1 72 ? -7.578 18.178 0.262 1.00 91.94 72 THR A CA 1
ATOM 563 C C . THR A 1 72 ? -8.127 19.488 -0.306 1.00 91.94 72 THR A C 1
ATOM 565 O O . THR A 1 72 ? -7.968 19.761 -1.494 1.00 91.94 72 THR A O 1
ATOM 568 N N . LEU A 1 73 ? -8.719 20.335 0.541 1.00 92.62 73 LEU A N 1
ATOM 569 C CA . LEU A 1 73 ? -9.248 21.640 0.136 1.00 92.62 73 LEU A CA 1
ATOM 570 C C . LEU A 1 73 ? -8.135 22.582 -0.330 1.00 92.62 73 LEU A C 1
ATOM 572 O O . LEU A 1 73 ? -8.287 23.249 -1.351 1.00 92.62 73 LEU A O 1
ATOM 576 N N . LYS A 1 74 ? -6.995 22.599 0.372 1.00 90.94 74 LYS A N 1
ATOM 577 C CA . LYS A 1 74 ? -5.826 23.409 0.000 1.00 90.94 74 LYS A CA 1
ATOM 578 C C . LYS A 1 74 ? -5.260 23.019 -1.366 1.00 90.94 74 LYS A C 1
ATOM 580 O O . LYS A 1 74 ? -4.775 23.883 -2.090 1.00 90.94 74 LYS A O 1
ATOM 585 N N . MET A 1 75 ? -5.310 21.735 -1.717 1.00 88.38 75 MET A N 1
ATOM 586 C CA . MET A 1 75 ? -4.866 21.262 -3.027 1.00 88.38 75 MET A CA 1
ATOM 587 C C . MET A 1 75 ? -5.786 21.699 -4.173 1.00 88.38 75 MET A C 1
ATOM 589 O O . MET A 1 75 ? -5.327 21.730 -5.311 1.00 88.38 75 MET A O 1
ATOM 593 N N . GLY A 1 76 ? -7.056 22.027 -3.904 1.00 87.25 76 GLY A N 1
ATOM 594 C CA . GLY A 1 76 ? -7.993 22.566 -4.899 1.00 87.25 76 GLY A CA 1
ATOM 595 C C . GLY A 1 76 ? -8.374 21.607 -6.035 1.00 87.25 76 GLY A C 1
ATOM 596 O O . GLY A 1 76 ? -9.028 22.021 -6.988 1.00 87.25 76 GLY A O 1
ATOM 597 N N . VAL A 1 77 ? -7.977 20.333 -5.953 1.00 87.69 77 VAL A N 1
ATOM 598 C CA . VAL A 1 77 ? -8.216 19.301 -6.972 1.00 87.69 77 VAL A CA 1
ATOM 599 C C . VAL A 1 77 ? -8.796 18.061 -6.302 1.00 87.69 77 VAL A C 1
ATOM 601 O O . VAL A 1 77 ? -8.423 17.716 -5.181 1.00 87.69 77 VAL A O 1
ATOM 604 N N . PHE A 1 78 ? -9.697 17.369 -7.001 1.00 90.50 78 PHE A N 1
ATOM 605 C CA . PHE A 1 78 ? -10.270 16.116 -6.521 1.00 90.50 78 PHE A CA 1
ATOM 606 C C . PHE A 1 78 ? -9.170 15.054 -6.282 1.00 90.50 78 PHE A C 1
ATOM 608 O O . PHE A 1 78 ? -8.416 14.750 -7.212 1.00 90.50 78 PHE A O 1
ATOM 615 N N . PRO A 1 79 ? -9.070 14.456 -5.076 1.00 92.19 79 PRO A N 1
ATOM 616 C CA . PRO A 1 79 ? -7.947 13.600 -4.679 1.00 92.19 79 PRO A CA 1
ATOM 617 C C . PRO A 1 79 ? -8.100 12.150 -5.178 1.00 92.19 79 PRO A C 1
ATOM 619 O O . PRO A 1 79 ? -7.988 11.195 -4.410 1.00 92.19 79 PRO A O 1
ATOM 622 N N . GLY A 1 80 ? -8.373 11.960 -6.472 1.00 94.94 80 GLY A N 1
ATOM 623 C CA . GLY A 1 80 ? -8.651 10.640 -7.050 1.00 94.94 80 GLY A CA 1
ATOM 624 C C . GLY A 1 80 ? -7.487 9.653 -6.901 1.00 94.94 80 GLY A C 1
ATOM 625 O O . GLY A 1 80 ? -7.690 8.518 -6.471 1.00 94.94 80 GLY A O 1
ATOM 626 N N . ILE A 1 81 ? -6.257 10.103 -7.175 1.00 95.81 81 ILE A N 1
ATOM 627 C CA . ILE A 1 81 ? -5.044 9.283 -7.020 1.00 95.81 81 ILE A CA 1
ATOM 628 C C . ILE A 1 81 ? -4.840 8.927 -5.543 1.00 95.81 81 ILE A C 1
ATOM 630 O O . ILE A 1 81 ? -4.552 7.780 -5.211 1.00 95.81 81 ILE A O 1
ATOM 634 N N . SER A 1 82 ? -5.043 9.895 -4.647 1.00 96.00 82 SER A N 1
ATOM 635 C CA . SER A 1 82 ? -4.897 9.707 -3.202 1.00 96.00 82 SER A CA 1
ATOM 636 C C . SER A 1 82 ? -5.858 8.646 -2.666 1.00 96.00 82 SER A C 1
ATOM 638 O O . SER A 1 82 ? -5.450 7.780 -1.895 1.00 96.00 82 SER A O 1
ATOM 640 N N . LEU A 1 83 ? -7.121 8.684 -3.105 1.00 96.44 83 LEU A N 1
ATOM 641 C CA . LEU A 1 83 ? -8.143 7.706 -2.729 1.00 96.44 83 LEU A CA 1
ATOM 642 C C . LEU A 1 83 ? -7.832 6.314 -3.285 1.00 96.44 83 LEU A C 1
ATOM 644 O O . LEU A 1 83 ? -7.993 5.330 -2.565 1.00 96.44 83 LEU A O 1
ATOM 648 N N . LEU A 1 84 ? -7.354 6.219 -4.529 1.00 97.62 84 LEU A N 1
ATOM 649 C CA . LEU A 1 84 ? -6.958 4.943 -5.125 1.00 97.62 84 LEU A CA 1
ATOM 650 C C . LEU A 1 84 ? -5.772 4.321 -4.378 1.00 97.62 84 LEU A C 1
ATOM 652 O O . LEU A 1 84 ? -5.803 3.129 -4.070 1.00 97.62 84 LEU A O 1
ATOM 656 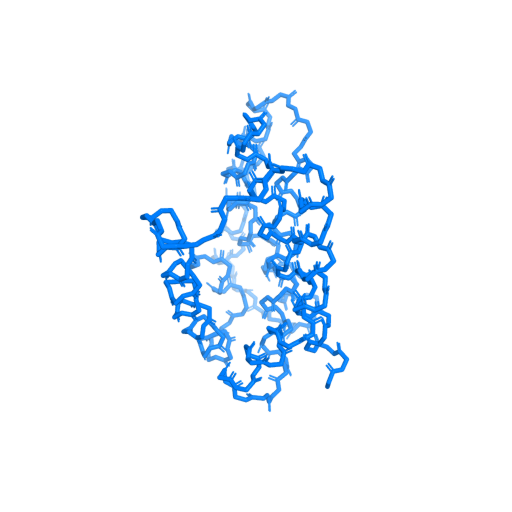N N . LEU A 1 85 ? -4.756 5.120 -4.039 1.00 97.19 85 LEU A N 1
ATOM 657 C CA . LEU A 1 85 ? -3.596 4.673 -3.265 1.00 97.19 85 LEU A CA 1
ATOM 658 C C . LEU A 1 85 ? -3.998 4.221 -1.856 1.00 97.19 85 LEU A C 1
ATOM 660 O O . LEU A 1 85 ? -3.698 3.094 -1.466 1.00 97.19 85 LEU A O 1
ATOM 664 N N . ALA A 1 86 ? -4.726 5.053 -1.112 1.00 96.31 86 ALA A N 1
ATOM 665 C CA . ALA A 1 86 ? -5.170 4.712 0.237 1.00 96.31 86 ALA A CA 1
ATOM 666 C C . ALA A 1 86 ? -6.107 3.493 0.244 1.00 96.31 86 ALA A C 1
ATOM 668 O O . ALA A 1 86 ? -5.950 2.588 1.059 1.00 96.31 86 ALA A O 1
ATOM 669 N N . GLY A 1 87 ? -7.053 3.443 -0.699 1.00 97.25 87 GLY A N 1
ATOM 670 C CA . GLY A 1 87 ? -8.004 2.346 -0.873 1.00 97.25 87 GLY A CA 1
ATOM 671 C C . GLY A 1 87 ? -7.316 1.019 -1.168 1.00 97.25 87 GLY A C 1
ATOM 672 O O . GLY A 1 87 ? -7.552 0.028 -0.479 1.00 97.25 87 GLY A O 1
ATOM 673 N N . SER A 1 88 ? -6.432 1.001 -2.167 1.00 97.56 88 SER A N 1
ATOM 674 C CA . SER A 1 88 ? -5.699 -0.213 -2.536 1.00 97.56 88 SER A CA 1
ATOM 675 C C . SER A 1 88 ? -4.785 -0.694 -1.405 1.00 97.56 88 SER A C 1
ATOM 677 O O . SER A 1 88 ? -4.816 -1.878 -1.074 1.00 97.56 88 SER A O 1
ATOM 679 N N . PHE A 1 89 ? -4.038 0.194 -0.742 1.00 95.56 89 PHE A N 1
ATOM 680 C CA . PHE A 1 89 ? -3.175 -0.221 0.366 1.00 95.56 89 PHE A CA 1
ATOM 681 C C . PHE A 1 89 ? -3.974 -0.710 1.581 1.00 95.56 89 PHE A C 1
ATOM 683 O O . PHE A 1 89 ? -3.640 -1.748 2.153 1.00 95.56 89 PHE A O 1
ATOM 690 N N . GLY A 1 90 ? -5.070 -0.033 1.936 1.00 95.75 90 GLY A N 1
ATOM 691 C CA . GLY A 1 90 ? -5.952 -0.465 3.020 1.00 95.75 90 GLY A CA 1
ATOM 692 C C . GLY A 1 90 ? -6.575 -1.840 2.755 1.00 95.75 90 GLY A C 1
ATOM 693 O O . GLY A 1 90 ? -6.580 -2.703 3.635 1.00 95.75 90 GLY A O 1
ATOM 694 N N . VAL A 1 91 ? -7.044 -2.090 1.526 1.00 96.69 91 VAL A N 1
ATOM 695 C CA . VAL A 1 91 ? -7.571 -3.405 1.117 1.00 96.69 91 VAL A CA 1
ATOM 696 C C . VAL A 1 91 ? -6.477 -4.471 1.155 1.00 96.69 91 VAL A C 1
ATOM 698 O O . VAL A 1 91 ? -6.715 -5.572 1.651 1.00 96.69 91 VAL A O 1
ATOM 701 N N . TYR A 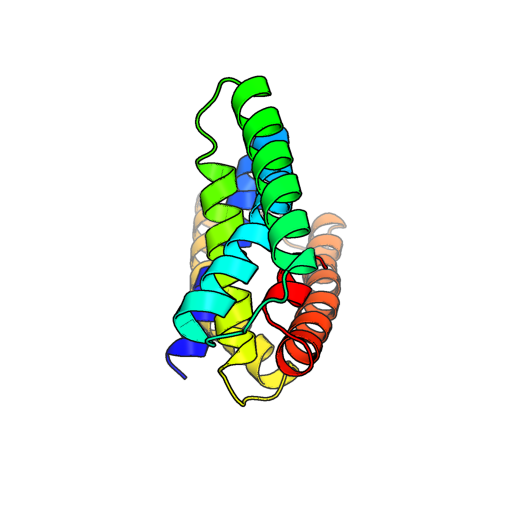1 92 ? -5.270 -4.154 0.687 1.00 95.88 92 TYR A N 1
ATOM 702 C CA . TYR A 1 92 ? -4.123 -5.053 0.790 1.00 95.88 92 TYR A CA 1
ATOM 703 C C . TYR A 1 92 ? -3.810 -5.410 2.252 1.00 95.88 92 TYR A C 1
ATOM 705 O O . TYR A 1 92 ? -3.706 -6.593 2.582 1.00 95.88 92 TYR A O 1
ATOM 713 N N . GLY A 1 93 ? -3.754 -4.418 3.147 1.00 94.81 93 GLY A N 1
ATOM 714 C CA . GLY A 1 93 ? -3.566 -4.622 4.587 1.00 94.81 93 GLY A CA 1
ATOM 715 C C . GLY A 1 93 ? -4.660 -5.495 5.211 1.00 94.81 93 GLY A C 1
ATOM 716 O O . GLY A 1 93 ? -4.355 -6.439 5.945 1.00 94.81 93 GLY A O 1
ATOM 717 N N . LEU A 1 94 ? -5.926 -5.256 4.852 1.00 95.56 94 LEU A N 1
ATOM 718 C CA . LEU A 1 94 ? -7.053 -6.087 5.278 1.00 95.56 94 LEU A CA 1
ATOM 719 C C . LEU A 1 94 ? -6.873 -7.545 4.832 1.00 95.56 94 LEU A C 1
ATOM 721 O O . LEU A 1 94 ? -7.013 -8.449 5.657 1.00 95.56 94 LEU A O 1
ATOM 725 N N . ILE A 1 95 ? -6.516 -7.786 3.565 1.00 95.38 95 ILE A N 1
ATOM 726 C CA . ILE A 1 95 ? -6.278 -9.143 3.052 1.00 95.38 95 ILE A CA 1
ATOM 727 C C . ILE A 1 95 ? -5.127 -9.816 3.810 1.00 95.38 95 ILE A C 1
ATOM 729 O O . ILE A 1 95 ? -5.263 -10.961 4.250 1.00 95.38 95 ILE A O 1
ATOM 733 N N . LYS A 1 96 ? -4.007 -9.112 4.007 1.00 93.62 96 LYS A N 1
ATOM 734 C CA . LYS A 1 96 ? -2.853 -9.638 4.754 1.00 93.62 96 LYS A CA 1
ATOM 735 C C . LYS A 1 96 ? -3.215 -10.037 6.177 1.00 93.62 96 LYS A C 1
ATOM 737 O O . LYS A 1 96 ? -2.685 -11.031 6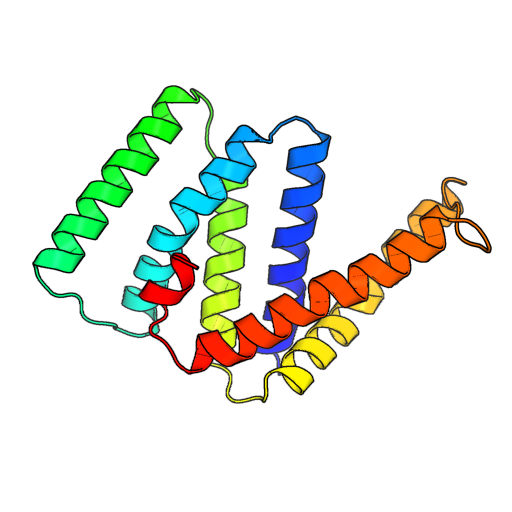.679 1.00 93.62 96 LYS A O 1
ATOM 742 N N . LYS A 1 97 ? -4.130 -9.296 6.800 1.00 92.94 97 LYS A N 1
ATOM 743 C CA . LYS A 1 97 ? -4.595 -9.569 8.155 1.00 92.94 97 LYS A CA 1
ATOM 744 C C . LYS A 1 97 ? -5.530 -10.776 8.245 1.00 92.94 97 LYS A C 1
ATOM 746 O O . LYS A 1 97 ? -5.385 -11.569 9.170 1.00 92.94 97 LYS A O 1
ATOM 751 N N . ILE A 1 98 ? -6.468 -10.935 7.310 1.00 91.44 98 ILE A N 1
ATOM 752 C CA . ILE A 1 98 ? -7.471 -12.017 7.368 1.00 91.44 98 ILE A CA 1
ATOM 753 C C . ILE A 1 98 ? -6.962 -13.357 6.824 1.00 91.44 98 ILE A C 1
ATOM 755 O O . ILE A 1 98 ? -7.515 -14.398 7.172 1.00 91.44 98 ILE A O 1
ATOM 759 N N . VAL A 1 99 ? -5.945 -13.363 5.954 1.00 90.62 99 VAL A N 1
ATOM 760 C CA . VAL A 1 99 ? -5.467 -14.597 5.314 1.00 90.62 99 VAL A CA 1
ATOM 761 C C . VAL A 1 99 ? -4.370 -15.281 6.151 1.00 90.62 99 VAL A C 1
ATOM 763 O O . VAL A 1 99 ? -3.273 -14.723 6.289 1.00 90.62 99 VAL A O 1
ATOM 766 N N . PRO A 1 100 ? -4.596 -16.525 6.631 1.00 86.56 100 PRO A N 1
ATOM 767 C CA . PRO A 1 100 ? -3.688 -17.250 7.522 1.00 86.56 100 PRO A CA 1
ATOM 768 C C . PRO A 1 100 ? -2.621 -18.043 6.746 1.00 86.56 100 PRO A C 1
ATOM 770 O O . PRO A 1 100 ? -2.477 -19.250 6.908 1.00 86.56 100 PRO A O 1
ATOM 773 N N . ILE A 1 101 ? -1.903 -17.383 5.845 1.00 90.50 101 ILE A N 1
ATOM 774 C CA . ILE A 1 101 ? -0.718 -17.962 5.176 1.00 90.50 101 ILE A CA 1
ATOM 775 C C . ILE A 1 101 ? 0.525 -17.472 5.933 1.00 90.50 101 ILE A C 1
ATOM 777 O O . ILE A 1 101 ? 0.357 -16.738 6.889 1.00 90.50 101 ILE A O 1
ATOM 781 N N . ASP A 1 102 ? 1.765 -17.860 5.668 1.00 91.94 102 ASP A N 1
ATOM 782 C CA . ASP A 1 102 ? 2.937 -17.175 6.249 1.00 91.94 102 ASP A CA 1
ATOM 783 C C . ASP A 1 102 ? 3.350 -15.975 5.367 1.00 91.94 102 ASP A C 1
ATOM 785 O O . ASP A 1 102 ? 2.803 -15.769 4.283 1.00 91.94 102 ASP A O 1
ATOM 789 N N . ALA A 1 103 ? 4.214 -15.088 5.867 1.00 90.94 103 ALA A N 1
ATOM 790 C CA . ALA A 1 103 ? 4.542 -13.849 5.152 1.00 90.94 103 ALA A CA 1
ATOM 791 C C . ALA A 1 103 ? 5.312 -14.119 3.851 1.00 90.94 103 ALA A C 1
ATOM 793 O O . ALA A 1 103 ? 5.012 -13.506 2.828 1.00 90.94 103 ALA A O 1
ATOM 794 N N . ILE A 1 104 ? 6.258 -15.061 3.886 1.00 93.25 104 ILE A N 1
ATOM 795 C CA . ILE A 1 104 ? 7.101 -15.402 2.738 1.00 93.25 104 ILE A CA 1
ATOM 796 C C . ILE A 1 104 ? 6.238 -16.053 1.660 1.00 93.25 104 ILE A C 1
ATOM 798 O O . ILE A 1 104 ? 6.177 -15.530 0.552 1.00 93.25 104 ILE A O 1
ATOM 802 N N . SER A 1 105 ? 5.479 -17.101 1.996 1.00 93.81 105 SER A N 1
ATOM 803 C CA . SER A 1 105 ? 4.602 -17.781 1.034 1.00 93.81 105 SER A CA 1
ATOM 804 C C . SER A 1 105 ? 3.563 -16.840 0.426 1.00 93.81 105 SER A C 1
ATOM 806 O O . SER A 1 105 ? 3.279 -16.931 -0.767 1.00 93.81 105 SER A O 1
ATOM 808 N N . SER A 1 106 ? 3.006 -15.906 1.209 1.00 93.44 106 SER A N 1
ATOM 809 C CA . SER A 1 106 ? 2.054 -14.914 0.689 1.00 93.44 106 SER A CA 1
ATOM 810 C C . SER A 1 106 ? 2.699 -14.034 -0.379 1.00 93.44 106 SER A C 1
ATOM 812 O O . SER A 1 106 ? 2.159 -13.922 -1.476 1.00 93.44 106 SER A O 1
ATOM 814 N N . ILE A 1 107 ? 3.865 -13.451 -0.081 1.00 93.81 107 ILE A N 1
ATOM 815 C CA . ILE A 1 107 ? 4.590 -12.587 -1.020 1.00 93.81 107 ILE A CA 1
ATOM 816 C C . ILE A 1 107 ? 5.040 -13.377 -2.253 1.00 93.81 107 ILE A C 1
ATOM 818 O O . ILE A 1 107 ? 4.886 -12.893 -3.370 1.00 93.81 107 ILE A O 1
ATOM 822 N N . THR A 1 108 ? 5.511 -14.616 -2.089 1.00 94.50 108 THR A N 1
ATOM 823 C CA . THR A 1 108 ? 5.876 -15.482 -3.219 1.00 94.50 108 THR A CA 1
ATOM 824 C C . THR A 1 108 ? 4.695 -15.711 -4.161 1.00 94.50 108 THR A C 1
ATOM 826 O O . THR A 1 108 ? 4.846 -15.555 -5.372 1.00 94.50 108 THR A O 1
ATOM 829 N N . ILE A 1 109 ? 3.510 -16.036 -3.632 1.00 94.56 109 ILE A N 1
ATOM 830 C CA . ILE A 1 109 ? 2.308 -16.228 -4.457 1.00 94.56 109 ILE A CA 1
ATOM 831 C C . ILE A 1 109 ? 1.918 -14.918 -5.152 1.00 94.56 109 ILE A C 1
ATOM 833 O O . ILE A 1 109 ? 1.603 -14.934 -6.339 1.00 94.56 109 ILE A O 1
ATOM 837 N N . GLU A 1 110 ? 1.967 -13.787 -4.448 1.00 94.88 110 GLU A N 1
ATOM 838 C CA . GLU A 1 110 ? 1.671 -12.467 -5.022 1.00 94.88 110 GLU A CA 1
ATOM 839 C C . GLU A 1 110 ? 2.614 -12.133 -6.186 1.00 94.88 110 GLU A C 1
ATOM 841 O O . GLU A 1 110 ? 2.148 -11.703 -7.242 1.00 94.88 110 GLU A O 1
ATOM 846 N N . CYS A 1 111 ? 3.913 -12.410 -6.046 1.00 93.81 111 CYS A N 1
ATOM 847 C CA . CYS A 1 111 ? 4.892 -12.257 -7.122 1.00 93.81 111 CYS A CA 1
ATOM 848 C C . CYS A 1 111 ? 4.608 -13.195 -8.304 1.00 93.81 111 CYS A C 1
ATOM 850 O O . CYS A 1 111 ? 4.620 -12.748 -9.446 1.00 93.81 111 CYS A O 1
ATOM 852 N N . ILE A 1 112 ? 4.320 -14.477 -8.057 1.00 95.50 112 ILE A N 1
ATOM 853 C CA . ILE A 1 112 ? 4.034 -15.450 -9.127 1.00 95.50 112 ILE A CA 1
ATOM 854 C C . ILE A 1 112 ? 2.789 -15.045 -9.919 1.00 95.50 112 ILE A C 1
ATOM 856 O O . ILE A 1 112 ? 2.783 -15.115 -11.144 1.00 95.50 112 ILE A O 1
ATOM 860 N N . VAL A 1 113 ? 1.737 -14.605 -9.231 1.00 95.31 113 VAL A N 1
ATOM 861 C CA . VAL A 1 113 ? 0.461 -14.222 -9.851 1.00 95.31 113 VAL A CA 1
ATOM 862 C C . VAL A 1 113 ? 0.586 -12.928 -10.658 1.00 95.31 113 VAL A C 1
ATOM 864 O O . VAL A 1 113 ? -0.078 -12.772 -11.681 1.00 95.31 113 VAL A O 1
ATOM 867 N N . THR A 1 114 ? 1.437 -12.001 -10.221 1.00 94.62 114 THR A N 1
ATOM 868 C CA . THR A 1 114 ? 1.645 -10.709 -10.897 1.00 94.62 114 THR A CA 1
ATOM 869 C C . THR A 1 114 ? 2.709 -10.774 -11.994 1.00 94.62 114 THR A C 1
ATOM 871 O O . THR A 1 114 ? 2.667 -9.970 -12.928 1.00 94.62 114 THR A O 1
ATOM 874 N N . ALA A 1 115 ? 3.608 -11.764 -11.959 1.00 94.69 115 ALA A N 1
ATOM 875 C CA . ALA A 1 115 ? 4.671 -11.945 -12.946 1.00 94.69 115 ALA A CA 1
ATOM 876 C C . ALA A 1 115 ? 4.177 -12.007 -14.407 1.00 94.69 115 ALA A C 1
ATOM 878 O O . ALA A 1 115 ? 4.786 -11.330 -15.236 1.00 94.69 115 ALA A O 1
ATOM 879 N N . PRO A 1 116 ? 3.076 -12.707 -14.765 1.00 94.88 116 PRO A N 1
ATOM 880 C CA . PRO A 1 116 ? 2.542 -12.678 -16.128 1.00 94.88 116 PRO A CA 1
ATOM 881 C C . PRO A 1 116 ? 2.238 -11.264 -16.634 1.00 94.88 116 PRO A C 1
ATOM 883 O O . PRO A 1 116 ? 2.587 -10.933 -17.765 1.00 94.88 116 PRO A O 1
ATOM 886 N N . ALA A 1 117 ? 1.650 -10.403 -15.797 1.00 92.56 117 ALA A N 1
ATOM 887 C CA . ALA A 1 117 ? 1.382 -9.012 -16.164 1.00 92.56 117 ALA A CA 1
ATOM 888 C C . ALA A 1 117 ? 2.688 -8.222 -16.364 1.00 92.56 117 ALA A C 1
ATOM 890 O O . ALA A 1 117 ? 2.806 -7.450 -17.316 1.00 92.56 117 ALA A O 1
ATOM 891 N N . GLY A 1 118 ? 3.693 -8.474 -15.519 1.00 91.56 118 GLY A N 1
ATOM 892 C CA . GLY A 1 118 ? 5.038 -7.920 -15.682 1.00 91.56 118 GLY A CA 1
ATOM 893 C C . GLY A 1 118 ? 5.697 -8.344 -16.998 1.00 91.56 118 GLY A C 1
ATOM 894 O O . GLY A 1 118 ? 6.215 -7.498 -17.723 1.00 91.56 118 GLY A O 1
ATOM 895 N N . PHE A 1 119 ? 5.622 -9.628 -17.359 1.00 92.81 119 PHE A N 1
ATOM 896 C CA . PHE A 1 119 ? 6.165 -10.132 -18.623 1.00 92.81 119 PHE A CA 1
ATOM 897 C C . PHE A 1 119 ? 5.465 -9.532 -19.843 1.00 92.81 119 PHE A C 1
ATOM 899 O O . PHE A 1 119 ? 6.143 -9.157 -20.797 1.00 92.81 119 PHE A O 1
ATOM 906 N N . ILE A 1 120 ? 4.137 -9.379 -19.805 1.00 94.06 120 ILE A N 1
ATOM 907 C CA . ILE A 1 120 ? 3.379 -8.702 -20.870 1.00 94.06 120 ILE A CA 1
ATOM 908 C C . ILE A 1 120 ? 3.862 -7.256 -21.036 1.00 94.06 120 ILE A C 1
ATOM 910 O O . ILE A 1 120 ? 4.067 -6.797 -22.160 1.00 94.06 120 ILE A O 1
ATOM 914 N N . TYR A 1 121 ? 4.092 -6.543 -19.932 1.00 90.25 121 TYR A N 1
ATOM 915 C CA . TYR A 1 121 ? 4.580 -5.167 -19.978 1.00 90.25 121 TYR A CA 1
ATOM 916 C C . TYR A 1 121 ? 6.015 -5.063 -20.519 1.00 90.25 121 TYR A C 1
ATOM 918 O O . TYR A 1 121 ? 6.300 -4.214 -21.363 1.00 90.25 121 TYR A O 1
ATOM 926 N N . VAL A 1 122 ? 6.911 -5.963 -20.102 1.00 90.50 122 VAL A N 1
ATOM 927 C CA . VAL A 1 122 ? 8.279 -6.043 -20.645 1.00 90.50 122 VAL A CA 1
ATOM 928 C C . VAL A 1 122 ? 8.255 -6.348 -22.142 1.00 90.50 122 VAL A C 1
ATOM 930 O O . VAL A 1 122 ? 8.974 -5.705 -22.906 1.00 90.50 122 VAL A O 1
ATOM 933 N N . TRP A 1 123 ? 7.398 -7.275 -22.575 1.00 92.19 123 TRP A N 1
ATOM 934 C CA . TRP A 1 123 ? 7.202 -7.585 -23.990 1.00 92.19 123 TRP A CA 1
ATOM 935 C C . TRP A 1 123 ? 6.726 -6.363 -24.781 1.00 92.19 123 TRP A C 1
ATOM 937 O O . TRP A 1 123 ? 7.262 -6.068 -25.846 1.00 92.19 123 TRP A O 1
ATOM 947 N N . TYR A 1 124 ? 5.768 -5.606 -24.242 1.00 93.00 124 TYR A N 1
ATOM 948 C CA . TYR A 1 124 ? 5.297 -4.365 -24.853 1.00 93.00 124 TYR A CA 1
ATOM 949 C C . TYR A 1 124 ? 6.418 -3.321 -25.004 1.00 93.00 124 TYR A C 1
ATOM 951 O O . TYR A 1 124 ? 6.555 -2.713 -26.064 1.00 93.00 124 TYR A O 1
ATOM 959 N N . ILE A 1 125 ? 7.259 -3.127 -23.983 1.00 90.62 125 ILE A N 1
ATOM 960 C CA . ILE A 1 125 ? 8.409 -2.207 -24.067 1.00 90.62 125 ILE A CA 1
ATOM 961 C C . ILE A 1 125 ? 9.430 -2.691 -25.101 1.00 90.62 125 ILE A C 1
ATOM 963 O O . ILE A 1 125 ? 9.975 -1.880 -25.853 1.00 90.62 125 ILE A O 1
ATOM 967 N N . TRP A 1 126 ? 9.681 -4.001 -25.148 1.00 89.44 126 TRP A N 1
ATOM 968 C CA . TRP A 1 126 ? 10.600 -4.607 -26.106 1.00 89.44 126 TRP A CA 1
ATOM 969 C C . TRP A 1 126 ? 10.175 -4.343 -27.554 1.00 89.44 126 TRP A C 1
ATOM 971 O O . TRP A 1 126 ? 10.999 -3.900 -28.351 1.00 89.44 126 TRP A O 1
ATOM 981 N N . GLN A 1 127 ? 8.886 -4.504 -27.868 1.00 93.25 127 GLN A N 1
ATOM 982 C CA . GLN A 1 127 ? 8.337 -4.212 -29.200 1.00 93.25 127 GLN A CA 1
ATOM 983 C C . GLN A 1 127 ? 8.484 -2.738 -29.603 1.00 93.25 127 GLN A C 1
ATOM 985 O O . GLN A 1 127 ? 8.670 -2.428 -30.775 1.00 93.25 127 GLN A O 1
ATOM 990 N N . ASN A 1 128 ? 8.454 -1.824 -28.632 1.00 92.44 128 ASN A N 1
ATOM 991 C CA . ASN A 1 128 ? 8.634 -0.390 -28.863 1.00 92.44 128 ASN A CA 1
ATOM 992 C C . ASN A 1 128 ? 10.113 0.044 -28.917 1.00 92.44 128 ASN A C 1
ATOM 994 O O . ASN A 1 128 ? 10.397 1.240 -28.964 1.00 92.44 128 ASN A O 1
ATOM 998 N N . GLY A 1 129 ? 11.066 -0.896 -28.864 1.00 85.94 129 GLY A N 1
ATOM 999 C CA . GLY A 1 129 ? 12.505 -0.608 -28.895 1.00 85.94 129 GLY A CA 1
ATOM 1000 C C . GLY A 1 129 ? 13.047 0.093 -27.641 1.00 85.94 129 GLY A C 1
ATOM 1001 O O . GLY A 1 129 ? 14.194 0.528 -27.630 1.00 85.94 129 GLY A O 1
ATOM 1002 N N . GLY A 1 130 ? 12.245 0.203 -26.577 1.00 80.88 130 GLY A N 1
ATOM 1003 C CA . GLY A 1 130 ? 12.602 0.920 -25.348 1.00 80.88 130 GLY A CA 1
ATOM 1004 C C . GLY A 1 130 ? 13.347 0.076 -24.309 1.00 80.88 130 GLY A C 1
ATOM 1005 O O . GLY A 1 130 ? 13.638 0.563 -23.216 1.00 80.88 130 GLY A O 1
ATOM 1006 N N . LEU A 1 131 ? 13.623 -1.200 -24.598 1.00 81.12 131 LEU A N 1
ATOM 1007 C CA . LEU A 1 131 ? 14.223 -2.114 -23.629 1.00 81.12 131 LEU A CA 1
ATOM 1008 C C . LEU A 1 131 ? 15.747 -1.934 -23.570 1.00 81.12 131 LEU A C 1
ATOM 1010 O O . LEU A 1 131 ? 16.465 -2.335 -24.480 1.00 81.12 131 LEU A O 1
ATOM 1014 N N . SER A 1 132 ? 16.244 -1.398 -22.455 1.00 81.56 132 SER A N 1
ATOM 1015 C CA . SER A 1 132 ? 17.679 -1.295 -22.150 1.00 81.56 132 SER A CA 1
ATOM 1016 C C . SER A 1 132 ? 18.062 -2.251 -21.015 1.00 81.56 132 SER A C 1
ATOM 1018 O O . SER A 1 132 ? 18.445 -1.835 -19.920 1.00 81.56 132 SER A O 1
ATOM 1020 N N . PHE A 1 133 ? 17.902 -3.556 -21.253 1.00 82.25 133 PHE A N 1
ATOM 1021 C CA . PHE A 1 133 ? 18.222 -4.604 -20.279 1.00 82.25 133 PHE A CA 1
ATOM 1022 C C . PHE A 1 133 ? 19.461 -5.399 -20.718 1.00 82.25 133 PHE A C 1
ATOM 1024 O O . PHE A 1 133 ? 19.525 -5.854 -21.858 1.00 82.25 133 PHE A O 1
ATOM 1031 N N . GLY A 1 134 ? 20.454 -5.556 -19.837 1.00 84.56 134 GLY A N 1
ATOM 1032 C CA . GLY A 1 134 ? 21.722 -6.229 -20.149 1.00 84.56 134 GLY A CA 1
ATOM 1033 C C . GLY A 1 134 ? 22.800 -6.014 -19.081 1.00 84.56 134 GLY A C 1
ATOM 1034 O O . GLY A 1 134 ? 22.495 -5.726 -17.926 1.00 84.56 134 GLY A O 1
ATOM 1035 N N . MET A 1 135 ? 24.079 -6.123 -19.455 1.00 84.12 135 MET A N 1
ATOM 1036 C CA . MET A 1 135 ? 25.215 -5.848 -18.557 1.00 84.12 135 MET A CA 1
ATOM 1037 C C . MET A 1 135 ? 25.447 -4.335 -18.402 1.00 84.12 135 MET A C 1
ATOM 1039 O O . MET A 1 135 ? 26.465 -3.798 -18.828 1.00 84.12 135 MET A O 1
ATOM 1043 N N . ASN A 1 136 ? 24.470 -3.631 -17.830 1.00 88.44 136 ASN A N 1
ATOM 1044 C CA . ASN A 1 136 ? 24.546 -2.200 -17.547 1.00 88.44 136 ASN A CA 1
ATOM 1045 C C . ASN A 1 136 ? 24.126 -1.898 -16.098 1.00 88.44 136 ASN A C 1
ATOM 1047 O O . ASN A 1 136 ? 23.424 -2.683 -15.454 1.00 88.44 136 ASN A O 1
ATOM 1051 N N . SER A 1 137 ? 24.550 -0.741 -15.582 1.00 89.94 137 SER A N 1
ATOM 1052 C CA . SER A 1 137 ? 24.268 -0.336 -14.199 1.00 89.94 137 SER A CA 1
ATOM 1053 C C . SER A 1 137 ? 22.767 -0.245 -13.914 1.00 89.94 137 SER A C 1
ATOM 1055 O O . SER A 1 137 ? 22.321 -0.633 -12.840 1.00 89.94 137 SER A O 1
ATOM 1057 N N . SER A 1 138 ? 21.966 0.217 -14.876 1.00 88.62 138 SER A N 1
ATOM 1058 C CA . SER A 1 138 ? 20.513 0.354 -14.721 1.00 88.62 138 SER A CA 1
ATOM 1059 C C . SER A 1 138 ? 19.816 -0.991 -14.494 1.00 88.62 138 SER A C 1
ATOM 1061 O O . SER A 1 138 ? 18.939 -1.092 -13.642 1.00 88.62 138 SER A O 1
ATOM 1063 N N . SER A 1 139 ? 20.240 -2.039 -15.203 1.00 89.31 139 SER A N 1
ATOM 1064 C CA . SER A 1 139 ? 19.718 -3.404 -15.056 1.00 89.31 139 SER A CA 1
ATOM 1065 C C . SER A 1 139 ? 20.082 -3.987 -13.693 1.00 89.31 139 SER A C 1
ATOM 1067 O O . SER A 1 139 ? 19.250 -4.632 -13.057 1.00 89.31 139 SER A O 1
ATOM 1069 N N . PHE A 1 140 ? 21.294 -3.703 -13.205 1.00 90.00 140 PHE A N 1
ATOM 1070 C CA . PHE A 1 140 ? 21.710 -4.081 -11.855 1.00 90.00 140 PHE A CA 1
ATOM 1071 C C . PHE A 1 140 ? 20.832 -3.415 -10.783 1.00 90.00 140 PHE A C 1
ATOM 1073 O O . PHE A 1 140 ? 20.293 -4.104 -9.916 1.00 90.00 140 PHE A O 1
ATOM 1080 N N . TRP A 1 141 ? 20.617 -2.097 -10.873 1.00 90.06 141 TRP A N 1
ATOM 1081 C CA . TRP A 1 141 ? 19.750 -1.367 -9.939 1.00 90.06 141 TRP A CA 1
ATOM 1082 C C . TRP A 1 141 ? 18.290 -1.822 -10.004 1.00 90.06 141 TRP A C 1
ATOM 1084 O O . TRP A 1 141 ? 17.629 -1.889 -8.968 1.00 90.06 141 TRP A O 1
ATOM 1094 N N . LEU A 1 142 ? 17.796 -2.187 -11.189 1.00 87.75 142 LEU A N 1
ATOM 1095 C CA . LEU A 1 142 ? 16.450 -2.728 -11.360 1.00 87.75 142 LEU A CA 1
ATOM 1096 C C . LEU A 1 142 ? 16.286 -4.061 -10.619 1.00 87.75 142 LEU A C 1
ATOM 1098 O O . LEU A 1 142 ? 15.341 -4.208 -9.848 1.00 87.75 142 LEU A O 1
ATOM 1102 N N . ILE A 1 143 ? 17.223 -5.002 -10.778 1.00 88.75 143 ILE A N 1
ATOM 1103 C CA . ILE A 1 143 ? 17.197 -6.277 -10.040 1.00 88.75 143 ILE A CA 1
ATOM 1104 C C . ILE A 1 143 ? 17.279 -6.019 -8.529 1.00 88.75 143 ILE A C 1
ATOM 1106 O O . ILE A 1 143 ? 16.514 -6.597 -7.754 1.00 88.75 143 ILE A O 1
ATOM 1110 N N . PHE A 1 144 ? 18.163 -5.111 -8.110 1.00 90.31 144 PHE A N 1
ATOM 1111 C CA . PHE A 1 144 ? 18.339 -4.773 -6.700 1.00 90.31 144 PHE A CA 1
ATOM 1112 C C . PHE A 1 144 ? 17.090 -4.127 -6.082 1.00 90.31 144 PHE A C 1
ATOM 1114 O O . PHE A 1 144 ? 16.744 -4.445 -4.944 1.00 90.31 144 PHE A O 1
ATOM 1121 N N . SER A 1 145 ? 16.358 -3.293 -6.830 1.00 90.25 145 SER A N 1
ATOM 1122 C CA . SER A 1 145 ? 15.105 -2.694 -6.354 1.00 90.25 145 SER A CA 1
ATOM 1123 C C . SER A 1 145 ? 14.068 -3.743 -5.957 1.00 90.25 145 SER A C 1
ATOM 1125 O O . SER A 1 145 ? 13.402 -3.574 -4.941 1.00 90.25 145 SER A O 1
ATOM 1127 N N . GLY A 1 146 ? 14.008 -4.878 -6.664 1.00 88.62 146 GLY A N 1
ATOM 1128 C CA . GLY A 1 146 ? 13.125 -5.986 -6.298 1.00 88.62 146 GLY A CA 1
ATOM 1129 C C . GLY A 1 146 ? 13.437 -6.542 -4.907 1.00 88.62 146 GLY A C 1
ATOM 1130 O O . GLY A 1 146 ? 12.529 -6.730 -4.097 1.00 88.62 146 GLY A O 1
ATOM 1131 N N . ALA A 1 147 ? 14.722 -6.735 -4.595 1.00 86.62 147 ALA A N 1
ATOM 1132 C CA . ALA A 1 147 ? 15.159 -7.177 -3.270 1.00 86.62 147 ALA A CA 1
ATOM 1133 C C . ALA A 1 147 ? 14.853 -6.127 -2.188 1.00 86.62 147 ALA A C 1
ATOM 1135 O O . ALA A 1 147 ? 14.326 -6.467 -1.126 1.00 86.62 147 ALA A O 1
ATOM 1136 N N . VAL A 1 148 ? 15.123 -4.850 -2.478 1.00 92.19 148 VAL A N 1
ATOM 1137 C CA . VAL A 1 148 ? 14.853 -3.729 -1.564 1.00 92.19 148 VAL A CA 1
ATOM 1138 C C . VAL A 1 148 ? 13.358 -3.574 -1.279 1.00 92.19 148 VAL A C 1
ATOM 1140 O O . VAL A 1 148 ? 13.001 -3.239 -0.155 1.00 92.19 148 VAL A O 1
ATOM 1143 N N . THR A 1 149 ? 12.475 -3.854 -2.240 1.00 90.75 149 THR A N 1
ATOM 1144 C CA . THR A 1 149 ? 11.016 -3.793 -2.050 1.00 90.75 149 THR A CA 1
ATOM 1145 C C . THR A 1 149 ? 10.459 -5.035 -1.351 1.00 90.75 149 THR A C 1
ATOM 1147 O O . THR A 1 149 ? 9.545 -4.923 -0.530 1.00 90.75 149 THR A O 1
ATOM 1150 N N . ALA A 1 150 ? 11.002 -6.222 -1.632 1.00 89.88 150 ALA A N 1
ATOM 1151 C CA . ALA A 1 150 ? 10.511 -7.468 -1.046 1.00 89.88 150 ALA A CA 1
ATOM 1152 C C . ALA A 1 150 ? 10.676 -7.496 0.481 1.00 89.88 150 ALA A C 1
ATOM 1154 O O . ALA A 1 150 ? 9.762 -7.921 1.188 1.00 89.88 150 ALA A O 1
ATOM 1155 N N . VAL A 1 151 ? 11.809 -7.010 1.001 1.00 92.69 151 VAL A N 1
ATOM 1156 C CA . VAL A 1 151 ? 12.107 -7.051 2.442 1.00 92.69 151 VAL A CA 1
ATOM 1157 C C . VAL A 1 151 ? 11.059 -6.290 3.278 1.00 92.69 151 VAL A C 1
ATOM 1159 O O . VAL A 1 151 ? 10.448 -6.917 4.149 1.00 92.69 151 VAL A O 1
ATOM 1162 N N . PRO A 1 152 ? 10.754 -5.000 3.018 1.00 92.12 152 PRO A N 1
ATOM 1163 C CA . PRO A 1 152 ? 9.688 -4.284 3.714 1.00 92.12 152 PRO A CA 1
ATOM 1164 C C . PRO A 1 152 ? 8.314 -4.935 3.562 1.00 92.12 152 PRO A C 1
ATOM 1166 O O . PRO A 1 152 ? 7.572 -4.993 4.536 1.00 92.12 152 PRO A O 1
ATOM 1169 N N . LEU A 1 153 ? 7.966 -5.465 2.383 1.00 92.25 153 LEU A N 1
ATOM 1170 C CA . LEU A 1 153 ? 6.660 -6.103 2.172 1.00 92.25 153 LEU A CA 1
ATOM 1171 C C . LEU A 1 153 ? 6.505 -7.405 2.966 1.00 92.25 153 LEU A C 1
ATOM 1173 O O . LEU A 1 153 ? 5.423 -7.676 3.490 1.00 92.25 153 LEU A O 1
ATOM 1177 N N . ILE A 1 154 ? 7.576 -8.191 3.098 1.00 93.44 154 ILE A N 1
ATOM 1178 C CA . ILE A 1 154 ? 7.596 -9.386 3.950 1.00 93.44 154 ILE A CA 1
ATOM 1179 C C . ILE A 1 154 ? 7.435 -8.980 5.419 1.00 93.44 154 ILE A C 1
ATOM 1181 O O . ILE A 1 154 ? 6.597 -9.553 6.120 1.00 93.44 154 ILE A O 1
ATOM 1185 N N . LEU A 1 155 ? 8.180 -7.968 5.878 1.00 92.88 155 LEU A N 1
ATOM 1186 C CA . LEU A 1 155 ? 8.078 -7.453 7.249 1.00 92.88 155 LEU A CA 1
ATOM 1187 C C . LEU A 1 155 ? 6.681 -6.891 7.542 1.00 92.88 155 LEU A C 1
ATOM 1189 O O . LEU A 1 155 ? 6.090 -7.231 8.567 1.00 92.88 155 LEU A O 1
ATOM 1193 N N . PHE A 1 156 ? 6.114 -6.114 6.618 1.00 91.69 156 PHE A N 1
ATOM 1194 C CA . PHE A 1 156 ? 4.744 -5.613 6.696 1.00 91.69 156 PHE A CA 1
ATOM 1195 C C . PHE A 1 156 ? 3.741 -6.765 6.751 1.00 91.69 156 PHE A C 1
ATOM 1197 O O . PHE A 1 156 ? 2.891 -6.798 7.635 1.00 91.69 156 PHE A O 1
ATOM 1204 N N . SER A 1 157 ? 3.861 -7.760 5.867 1.00 91.19 157 SER A N 1
ATOM 1205 C CA . SER A 1 157 ? 2.972 -8.927 5.850 1.00 91.19 157 SER A CA 1
ATOM 1206 C C . SER A 1 157 ? 3.052 -9.736 7.148 1.00 91.19 157 SER A C 1
ATOM 1208 O O . SER A 1 157 ? 2.048 -10.313 7.567 1.00 91.19 157 SER A O 1
ATOM 1210 N N . ALA A 1 158 ? 4.224 -9.800 7.783 1.00 91.06 158 ALA A N 1
ATOM 1211 C CA . ALA A 1 158 ? 4.394 -10.435 9.085 1.00 91.06 158 ALA A CA 1
ATOM 1212 C C . ALA A 1 158 ? 3.779 -9.593 10.217 1.00 91.06 158 ALA A C 1
ATOM 1214 O O . ALA A 1 158 ? 3.132 -10.146 11.109 1.00 91.06 158 ALA A O 1
ATOM 1215 N N . GLY A 1 159 ? 3.954 -8.269 10.173 1.00 90.38 159 GLY A N 1
ATOM 1216 C CA . GLY A 1 159 ? 3.426 -7.322 11.157 1.00 90.38 159 GLY A CA 1
ATOM 1217 C C . GLY A 1 159 ? 1.906 -7.171 11.104 1.00 90.38 159 GLY A C 1
ATOM 1218 O O . GLY A 1 159 ? 1.258 -7.227 12.146 1.00 90.38 159 GLY A O 1
ATOM 1219 N N . ALA A 1 160 ? 1.321 -7.082 9.908 1.00 89.19 160 ALA A N 1
ATOM 1220 C CA . ALA A 1 160 ? -0.111 -6.862 9.680 1.00 89.19 160 ALA A CA 1
ATOM 1221 C C . ALA A 1 160 ? -1.014 -7.929 10.322 1.00 89.19 160 ALA A C 1
ATOM 1223 O O . ALA A 1 160 ? -2.165 -7.658 10.657 1.00 89.19 160 ALA A O 1
ATOM 1224 N N . ARG A 1 161 ? -0.490 -9.140 10.546 1.00 84.81 161 ARG A N 1
ATOM 1225 C CA . ARG A 1 161 ? -1.205 -10.208 11.264 1.00 84.81 161 ARG A CA 1
ATOM 1226 C C . ARG A 1 161 ? -1.161 -10.079 12.779 1.00 84.81 161 ARG A C 1
ATOM 1228 O O . ARG A 1 161 ? -1.988 -10.673 13.461 1.00 84.81 161 ARG A O 1
ATOM 1235 N N . ARG A 1 162 ? -0.172 -9.361 13.305 1.00 87.00 162 ARG A N 1
ATOM 1236 C CA . ARG A 1 162 ? 0.112 -9.267 14.741 1.00 87.00 162 ARG A CA 1
ATOM 1237 C C . ARG A 1 162 ? -0.491 -8.023 15.382 1.00 87.00 162 ARG A C 1
ATOM 1239 O O . ARG A 1 162 ? -0.605 -7.995 16.601 1.00 87.00 162 ARG A O 1
ATOM 1246 N N . ILE A 1 163 ? -0.869 -7.015 14.592 1.00 90.38 163 ILE A N 1
ATOM 1247 C CA . ILE A 1 163 ? -1.381 -5.739 15.106 1.00 90.38 163 ILE A CA 1
ATOM 1248 C C . ILE A 1 163 ? -2.792 -5.400 14.583 1.00 90.38 163 ILE A C 1
ATOM 1250 O O . ILE A 1 163 ? -3.237 -5.925 13.555 1.00 90.38 163 ILE A O 1
ATOM 1254 N N . PRO A 1 164 ? -3.543 -4.535 15.292 1.00 88.62 164 PRO A N 1
ATOM 1255 C CA . PRO A 1 164 ? -4.788 -3.933 14.808 1.00 88.62 164 PRO A CA 1
ATOM 1256 C C . PRO A 1 164 ? -4.666 -3.351 13.388 1.00 88.62 164 PRO A C 1
ATOM 1258 O O . PRO A 1 164 ? -3.620 -2.812 13.024 1.00 88.62 164 PRO A O 1
ATOM 1261 N N . LEU A 1 165 ? -5.723 -3.476 12.572 1.00 88.25 165 LEU A N 1
ATOM 1262 C CA . LEU A 1 165 ? -5.700 -2.966 11.190 1.00 88.25 165 LEU A CA 1
ATOM 1263 C C . LEU A 1 165 ? -5.669 -1.435 11.201 1.00 88.25 165 LEU A C 1
ATOM 1265 O O . LEU A 1 165 ? -4.978 -0.790 10.419 1.00 88.25 165 LEU A O 1
ATOM 1269 N N . SER A 1 166 ? -6.376 -0.864 12.171 1.00 83.75 166 SER A N 1
ATOM 1270 C CA . SER A 1 166 ? -6.325 0.554 12.501 1.00 83.75 166 SER A CA 1
ATOM 1271 C C . SER A 1 166 ? -4.899 1.070 12.726 1.00 83.75 166 SER A C 1
ATOM 1273 O O . SER A 1 166 ? -4.575 2.147 12.241 1.00 83.75 166 SER A O 1
ATOM 1275 N N . LEU A 1 167 ? -4.030 0.296 13.390 1.00 84.38 167 LEU A N 1
ATOM 1276 C CA . LEU A 1 167 ? -2.628 0.661 13.632 1.00 84.38 167 LEU A CA 1
ATOM 1277 C C . LEU A 1 167 ? -1.729 0.457 12.408 1.00 84.38 167 LEU A C 1
ATOM 1279 O O . LEU A 1 167 ? -0.773 1.205 12.234 1.00 84.38 167 LEU A O 1
ATOM 1283 N N . THR A 1 168 ? -2.033 -0.518 11.546 1.00 84.62 168 THR A N 1
ATOM 1284 C CA . THR A 1 168 ? -1.245 -0.761 10.320 1.00 84.62 168 THR A CA 1
ATOM 1285 C C . THR A 1 168 ? -1.343 0.396 9.335 1.00 84.62 168 THR A C 1
ATOM 1287 O O . THR A 1 168 ? -0.413 0.605 8.574 1.00 84.62 168 THR A O 1
ATOM 1290 N N . GLY A 1 169 ? -2.441 1.154 9.348 1.00 76.12 169 GLY A N 1
ATOM 1291 C CA . GLY A 1 169 ? -2.592 2.321 8.482 1.00 76.12 169 GLY A CA 1
ATOM 1292 C C . GLY A 1 169 ? -1.687 3.507 8.843 1.00 76.12 169 GLY A C 1
ATOM 1293 O O . GLY A 1 169 ? -1.553 4.409 8.024 1.00 76.12 169 GLY A O 1
ATOM 1294 N N . PHE A 1 170 ? -1.088 3.526 10.041 1.00 76.00 170 PHE A N 1
ATOM 1295 C CA . PHE A 1 170 ? -0.202 4.601 10.517 1.00 76.00 170 PHE A CA 1
ATOM 1296 C C . PHE A 1 170 ? 1.296 4.317 10.322 1.00 76.00 170 PHE A C 1
ATOM 1298 O O . PHE A 1 170 ? 2.108 5.199 10.607 1.00 76.00 170 PHE A O 1
ATOM 1305 N N . ILE A 1 171 ? 1.658 3.108 9.886 1.00 63.78 171 ILE A N 1
ATOM 1306 C CA . ILE A 1 171 ? 3.040 2.650 9.663 1.00 63.78 171 ILE A CA 1
ATOM 1307 C C . ILE A 1 171 ? 3.298 2.405 8.179 1.00 63.78 171 ILE A C 1
ATOM 1309 O O . ILE A 1 171 ? 4.467 2.579 7.775 1.00 63.78 171 ILE A O 1
#

InterPro domains:
  IPR000620 EamA domain [PF00892] (3-72)
  IPR004626 RarD protein [TIGR00688] (4-171)
  IPR037185 Multidrug transporter EmrE superfamily [SSF103481] (3-73)

Radius of gyration: 17.88 Å; chains: 1; bounding box: 42×42×52 Å

Sequence (171 aa):
LIAIIAAGYVITINWGTFIWAVTNGHVLQSSLGYYINPLVSILLALIFLKERFNKLEWIAIGLAVIGVLYMTLKMGVFPGISLLLAGSFGVYGLIKKIVPIDAISSITIECIVTAPAGFIYVWYIWQNGGLSFGMNSSSFWLIFSGAVTAVPLILFSAGARRIPLSLTGFI